Protein AF-A0A520IM04-F1 (afdb_monomer)

Secondary structure (DSSP, 8-state):
-PPPPHHHHT----SSS---HHHHHHHHHHH--SSS-PPP---------TTSGGG-------

Sequence (62 aa):
MSKLTKKQKTVTVDLVKLHGIDEAIGLARSGATSKFDETIEVALNLGVDPRHADQMVRGVVT

Structure (mmCIF, N/CA/C/O backbone):
data_AF-A0A520IM04-F1
#
_entry.id   AF-A0A520IM04-F1
#
loop_
_atom_site.group_PDB
_atom_site.id
_atom_site.type_symbol
_atom_site.label_atom_id
_atom_site.label_alt_id
_atom_site.label_comp_id
_atom_site.label_asym_id
_atom_site.label_entity_id
_atom_site.label_seq_id
_atom_site.pdbx_PDB_ins_code
_atom_site.Cartn_x
_atom_site.Cartn_y
_atom_site.Cartn_z
_atom_site.occupancy
_atom_site.B_iso_or_equiv
_atom_site.auth_seq_id
_atom_site.auth_comp_id
_atom_site.auth_asym_id
_atom_site.auth_atom_id
_atom_site.pdbx_PDB_model_num
ATOM 1 N N . MET A 1 1 ? 16.507 9.549 11.760 1.00 41.81 1 MET A N 1
ATOM 2 C CA . MET A 1 1 ? 15.642 8.392 12.075 1.00 41.81 1 MET A CA 1
ATOM 3 C C . MET A 1 1 ? 14.734 8.783 13.230 1.00 41.81 1 MET A C 1
ATOM 5 O O . MET A 1 1 ? 15.201 8.859 14.361 1.00 41.81 1 MET A O 1
ATOM 9 N N . SER A 1 2 ? 13.494 9.183 12.944 1.00 49.59 2 SER A N 1
ATOM 10 C CA . SER A 1 2 ? 12.543 9.611 13.976 1.00 49.59 2 SER A CA 1
ATOM 11 C C . SER A 1 2 ? 12.161 8.429 14.874 1.00 49.59 2 SER A C 1
ATOM 13 O O . SER A 1 2 ? 12.088 7.280 14.443 1.00 49.59 2 SER A O 1
ATOM 15 N N . LYS A 1 3 ? 11.980 8.701 16.166 1.00 62.22 3 LYS A N 1
ATOM 16 C CA . LYS A 1 3 ? 11.684 7.690 17.185 1.00 62.22 3 LYS A CA 1
ATOM 17 C C . LYS A 1 3 ? 10.257 7.167 16.982 1.00 62.22 3 LYS A C 1
ATOM 19 O O . LYS A 1 3 ? 9.320 7.959 17.014 1.00 62.22 3 LYS A O 1
ATOM 24 N N . LEU A 1 4 ? 10.099 5.850 16.807 1.00 67.31 4 LEU A N 1
ATOM 25 C CA . LEU A 1 4 ? 8.783 5.214 16.661 1.00 67.31 4 LEU A CA 1
ATOM 26 C C . LEU A 1 4 ? 7.875 5.553 17.852 1.00 67.31 4 LEU A C 1
ATOM 28 O O . 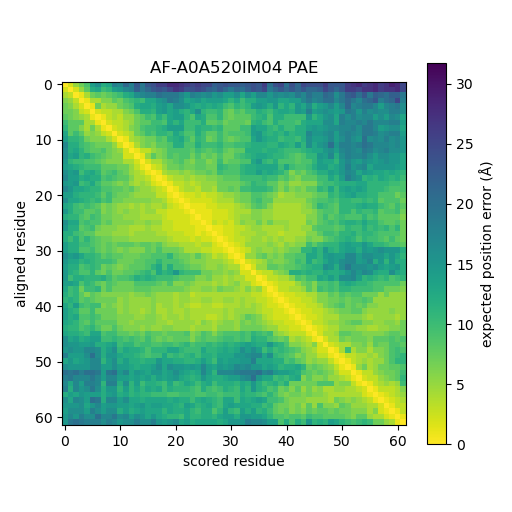LEU A 1 4 ? 8.282 5.432 19.016 1.00 67.31 4 LEU A O 1
ATOM 32 N N . THR A 1 5 ? 6.639 5.951 17.556 1.00 75.38 5 THR A N 1
ATOM 33 C CA . THR A 1 5 ? 5.636 6.290 18.571 1.00 75.38 5 THR A CA 1
ATOM 34 C C . THR A 1 5 ? 5.170 5.036 19.319 1.00 75.38 5 THR A C 1
ATOM 36 O O . THR A 1 5 ? 5.273 3.918 18.814 1.00 75.38 5 THR A O 1
ATOM 39 N N . LYS A 1 6 ? 4.637 5.191 20.541 1.00 68.75 6 LYS A N 1
ATOM 40 C CA . LYS A 1 6 ? 4.154 4.053 21.354 1.00 68.75 6 LYS A CA 1
ATOM 41 C C . LYS A 1 6 ? 3.121 3.191 20.613 1.00 68.75 6 LYS A C 1
ATOM 43 O O . LYS A 1 6 ? 3.160 1.978 20.753 1.00 68.75 6 LYS A O 1
ATOM 48 N N . LYS A 1 7 ? 2.268 3.814 19.793 1.00 64.69 7 LYS A N 1
ATOM 49 C CA . LYS A 1 7 ? 1.256 3.133 18.971 1.00 64.69 7 LYS A CA 1
ATOM 50 C C . LYS A 1 7 ? 1.847 2.331 17.807 1.00 64.69 7 LYS A C 1
ATOM 52 O O . LYS A 1 7 ? 1.323 1.285 17.465 1.00 64.69 7 LYS A O 1
ATOM 57 N N . GLN A 1 8 ? 2.956 2.781 17.222 1.00 67.25 8 GLN A N 1
ATOM 58 C CA . GLN A 1 8 ? 3.624 2.032 16.150 1.00 67.25 8 GLN A CA 1
ATOM 59 C C . GLN A 1 8 ? 4.353 0.791 16.676 1.00 67.25 8 GLN A C 1
ATOM 61 O O . GLN A 1 8 ? 4.531 -0.172 15.946 1.00 67.25 8 GLN A O 1
ATOM 66 N N . LYS A 1 9 ? 4.759 0.789 17.951 1.00 63.75 9 LYS A N 1
ATOM 67 C CA . LYS A 1 9 ? 5.434 -0.360 18.577 1.00 63.75 9 LYS A CA 1
ATOM 68 C C . LYS A 1 9 ? 4.493 -1.496 18.972 1.00 63.75 9 LYS A C 1
ATOM 70 O O . LYS A 1 9 ? 4.964 -2.603 19.189 1.00 63.75 9 LYS A O 1
ATOM 75 N N . THR A 1 10 ? 3.198 -1.223 19.106 1.00 66.12 10 THR A N 1
ATOM 76 C CA . THR A 1 10 ? 2.186 -2.235 19.446 1.00 66.12 10 THR A CA 1
ATOM 77 C C . THR A 1 10 ? 1.675 -2.997 18.227 1.00 66.12 10 THR A C 1
ATOM 79 O O . THR A 1 10 ? 0.901 -3.932 18.387 1.00 66.12 10 THR A O 1
ATOM 82 N N . VAL A 1 11 ? 2.093 -2.611 17.019 1.00 68.62 11 VAL A N 1
ATOM 83 C CA . VAL A 1 11 ? 1.749 -3.318 15.786 1.00 68.62 11 VAL A CA 1
ATOM 84 C C . VAL A 1 11 ? 2.559 -4.614 15.733 1.00 68.62 11 VAL A C 1
ATOM 86 O O . VAL A 1 11 ? 3.727 -4.625 15.354 1.00 68.62 11 VAL A O 1
ATOM 89 N N . THR A 1 12 ? 1.946 -5.711 16.167 1.00 66.62 12 THR A N 1
ATOM 90 C CA . THR A 1 12 ? 2.479 -7.071 16.038 1.00 66.62 12 THR A CA 1
ATOM 91 C C . THR A 1 12 ? 2.139 -7.613 14.659 1.00 66.62 12 THR A C 1
ATOM 93 O O . THR A 1 12 ? 1.093 -8.226 14.467 1.00 66.62 12 THR A O 1
ATOM 96 N N . VAL A 1 13 ? 3.020 -7.358 13.697 1.00 70.94 13 VAL A N 1
ATOM 97 C CA . VAL A 1 13 ? 2.976 -7.970 12.365 1.00 70.94 13 VAL A CA 1
ATOM 98 C C . VAL A 1 13 ? 4.286 -8.716 12.160 1.00 70.94 13 VAL A C 1
ATOM 100 O O . VAL A 1 13 ? 5.355 -8.207 12.501 1.00 70.94 13 VAL A O 1
ATOM 103 N N . ASP A 1 14 ? 4.198 -9.937 11.642 1.00 72.75 14 ASP A N 1
ATOM 104 C CA . ASP A 1 14 ? 5.372 -10.726 11.290 1.00 72.75 14 ASP A CA 1
ATOM 105 C C . ASP A 1 14 ? 5.921 -10.225 9.948 1.00 72.75 14 ASP A C 1
ATOM 107 O O . ASP A 1 14 ? 5.255 -10.299 8.920 1.00 72.75 14 ASP A O 1
ATOM 111 N N . LEU A 1 15 ? 7.128 -9.659 9.969 1.00 70.75 15 LEU A N 1
ATOM 112 C CA . LEU A 1 15 ? 7.730 -8.989 8.811 1.00 70.75 15 LEU A CA 1
ATOM 113 C C . LEU A 1 15 ? 8.229 -9.969 7.738 1.00 70.75 15 LEU A C 1
ATOM 115 O O . LEU A 1 15 ? 8.527 -9.546 6.624 1.00 70.75 15 LEU A O 1
ATOM 119 N N . VAL A 1 16 ? 8.371 -11.253 8.075 1.00 75.25 16 VAL A N 1
ATOM 120 C CA . VAL A 1 16 ? 8.934 -12.278 7.178 1.00 75.25 16 VAL A CA 1
ATOM 121 C C . VAL A 1 16 ? 7.840 -13.162 6.581 1.00 75.25 16 VAL A C 1
ATOM 123 O O . VAL A 1 16 ? 8.026 -13.753 5.516 1.00 75.25 16 VAL A O 1
ATOM 126 N N . LYS A 1 17 ? 6.681 -13.252 7.240 1.00 77.25 17 LYS A N 1
ATOM 127 C CA . LYS A 1 17 ? 5.584 -14.100 6.785 1.00 77.25 17 LYS A CA 1
ATOM 128 C C . LYS A 1 17 ? 4.864 -13.460 5.595 1.00 77.25 17 LYS A C 1
ATOM 130 O O . LYS A 1 17 ? 4.371 -12.338 5.664 1.00 77.25 17 LYS A O 1
ATOM 135 N N . LEU A 1 18 ? 4.756 -14.218 4.505 1.00 76.12 18 LEU A N 1
ATOM 136 C CA . LEU A 1 18 ? 3.913 -13.857 3.368 1.00 76.12 18 LEU A CA 1
ATOM 137 C C . LEU A 1 18 ? 2.453 -14.142 3.733 1.00 76.12 18 LEU A C 1
ATOM 139 O O . LEU A 1 18 ? 2.019 -15.294 3.745 1.00 76.12 18 LEU A O 1
ATOM 143 N N . HIS A 1 19 ? 1.713 -13.091 4.071 1.00 79.69 19 HIS A N 1
ATOM 144 C CA . HIS A 1 19 ? 0.276 -13.169 4.304 1.00 79.69 19 HIS A CA 1
ATOM 145 C C . HIS A 1 19 ? -0.479 -13.171 2.969 1.00 79.69 19 HIS A C 1
ATOM 147 O O . HIS A 1 19 ? -0.129 -12.4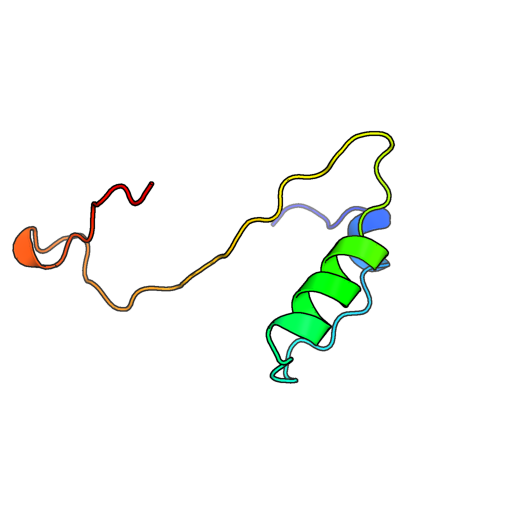34 2.044 1.00 79.69 19 HIS A O 1
ATOM 153 N N . GLY A 1 20 ? -1.530 -13.987 2.870 1.00 82.69 20 GLY A N 1
ATOM 154 C CA . GLY A 1 20 ? -2.490 -13.872 1.771 1.00 82.69 20 GLY A CA 1
ATOM 155 C C . GLY A 1 20 ? -3.232 -12.532 1.835 1.00 82.69 20 GLY A C 1
ATOM 156 O O . GLY A 1 20 ? -3.308 -11.918 2.899 1.00 82.69 20 GLY A O 1
ATOM 157 N N . ILE A 1 21 ? -3.800 -12.085 0.710 1.00 80.06 21 ILE A N 1
ATOM 158 C CA . ILE A 1 21 ? -4.476 -10.776 0.610 1.00 80.06 21 ILE A CA 1
ATOM 159 C C . ILE A 1 21 ? -5.577 -10.632 1.676 1.00 80.06 21 ILE A C 1
ATOM 161 O O . ILE A 1 21 ? -5.627 -9.618 2.371 1.00 80.06 21 ILE A O 1
ATOM 165 N N . ASP A 1 22 ? -6.399 -11.666 1.870 1.00 82.19 22 ASP A N 1
ATOM 166 C CA . ASP A 1 22 ? -7.496 -11.642 2.847 1.00 82.19 22 ASP A CA 1
ATOM 167 C C . ASP A 1 22 ? -6.998 -11.534 4.299 1.00 82.19 22 ASP A C 1
ATOM 169 O O . ASP A 1 22 ? -7.544 -10.773 5.103 1.00 82.19 22 ASP A O 1
ATOM 173 N N . GLU A 1 23 ? -5.922 -12.255 4.635 1.00 80.81 23 GLU A N 1
ATOM 174 C CA . GLU A 1 23 ? -5.295 -12.217 5.965 1.00 80.81 23 GLU A CA 1
ATOM 175 C C . GLU A 1 23 ? -4.652 -10.846 6.219 1.00 80.81 2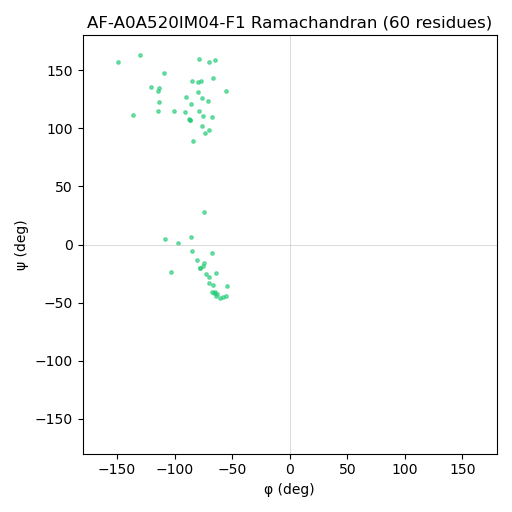3 GLU A C 1
ATOM 177 O O . GLU A 1 23 ? -4.810 -10.274 7.299 1.00 80.81 23 GLU A O 1
ATOM 182 N N . ALA A 1 24 ? -3.990 -10.277 5.207 1.00 79.62 24 ALA A N 1
ATOM 183 C CA . ALA A 1 24 ? -3.357 -8.965 5.288 1.00 79.62 24 ALA A CA 1
ATOM 184 C C . ALA A 1 24 ? -4.379 -7.840 5.527 1.00 79.62 24 ALA A C 1
ATOM 186 O O . ALA A 1 24 ? -4.153 -6.982 6.382 1.00 79.62 24 ALA A O 1
ATOM 187 N N . ILE A 1 25 ? -5.528 -7.864 4.839 1.00 80.81 25 ILE A N 1
ATOM 188 C CA . ILE A 1 25 ? -6.608 -6.880 5.035 1.00 80.81 25 ILE A CA 1
ATOM 189 C C . ILE A 1 25 ? -7.212 -7.009 6.440 1.00 80.81 25 ILE A C 1
ATOM 191 O O . ILE A 1 25 ? -7.451 -6.000 7.109 1.00 80.81 25 ILE A O 1
ATOM 195 N N . GLY A 1 26 ? -7.428 -8.240 6.915 1.00 80.69 26 GLY A N 1
ATOM 196 C CA . GLY A 1 26 ? -7.932 -8.496 8.265 1.00 80.69 26 GLY A CA 1
ATOM 197 C C . GLY A 1 26 ? -7.005 -7.946 9.352 1.00 80.69 26 GLY A C 1
ATOM 198 O O . GLY A 1 26 ? -7.456 -7.247 10.263 1.00 80.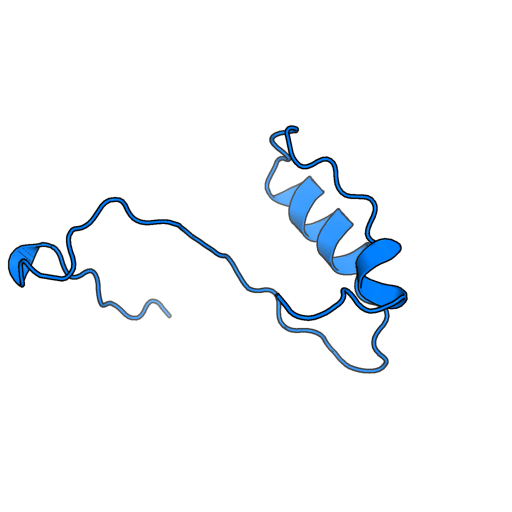69 26 GLY A O 1
ATOM 199 N N . LEU A 1 27 ? -5.699 -8.196 9.222 1.00 79.62 27 LEU A N 1
ATOM 200 C CA . LEU A 1 27 ? -4.684 -7.677 10.139 1.00 79.62 27 LEU A CA 1
ATOM 201 C C . LEU A 1 27 ? -4.603 -6.147 10.094 1.00 79.62 27 LEU A C 1
ATOM 203 O O . LEU A 1 27 ? -4.602 -5.516 11.153 1.00 79.62 27 LEU A O 1
ATOM 207 N N . ALA A 1 28 ? -4.617 -5.547 8.900 1.00 79.94 28 ALA A N 1
ATOM 208 C CA . ALA A 1 28 ? -4.596 -4.095 8.730 1.00 79.94 28 ALA A CA 1
ATOM 209 C C . ALA A 1 28 ? -5.784 -3.425 9.438 1.00 79.94 28 ALA A C 1
ATOM 211 O O . ALA A 1 28 ? -5.601 -2.474 10.196 1.00 79.94 28 ALA A O 1
ATOM 212 N N . ARG A 1 29 ? -6.993 -3.980 9.289 1.00 77.00 29 ARG A N 1
ATOM 213 C CA . ARG A 1 29 ? -8.195 -3.472 9.963 1.00 77.00 29 ARG A CA 1
ATOM 214 C C . ARG A 1 29 ? -8.145 -3.647 11.482 1.00 77.00 29 ARG A C 1
ATOM 216 O O . ARG A 1 29 ? -8.645 -2.793 12.203 1.00 77.00 29 ARG A O 1
ATOM 223 N N . SER A 1 30 ? -7.543 -4.728 11.980 1.00 76.88 30 SER A N 1
ATOM 224 C CA . SER A 1 30 ? -7.378 -4.948 13.426 1.00 76.88 30 SER A CA 1
ATOM 225 C C . SER A 1 30 ? -6.370 -3.988 14.073 1.00 76.88 30 SER A C 1
ATOM 227 O O . SER A 1 30 ? -6.496 -3.657 15.251 1.00 76.88 30 SER A O 1
ATOM 229 N N . GLY A 1 31 ? -5.386 -3.522 13.297 1.00 73.88 31 GLY A N 1
ATOM 230 C CA . GLY A 1 31 ? -4.393 -2.536 13.719 1.00 73.88 31 GLY A CA 1
ATOM 231 C C . GLY A 1 31 ? -4.889 -1.088 13.667 1.00 73.88 31 GLY A C 1
ATOM 232 O O . GLY A 1 31 ? -4.243 -0.213 14.253 1.00 73.88 31 GLY A O 1
ATOM 233 N N . ALA A 1 32 ? -6.030 -0.838 13.013 1.00 73.50 32 ALA A N 1
ATOM 234 C CA . ALA A 1 32 ? -6.649 0.478 12.918 1.00 73.50 32 ALA A CA 1
ATOM 235 C C . ALA A 1 32 ? -7.203 0.895 14.288 1.00 73.50 32 ALA A C 1
ATOM 237 O O . ALA A 1 32 ? -8.262 0.459 14.736 1.00 73.50 32 ALA A O 1
ATOM 238 N N . THR A 1 33 ? -6.434 1.720 14.997 1.00 71.44 33 THR A N 1
ATOM 239 C CA . THR A 1 33 ? -6.751 2.186 16.361 1.00 71.44 33 THR A CA 1
ATOM 240 C C . THR A 1 33 ? -7.161 3.655 16.394 1.00 71.44 33 THR A C 1
ATOM 242 O O . THR A 1 33 ? -7.325 4.237 17.476 1.00 71.44 33 THR A O 1
ATOM 245 N N . SER A 1 34 ? -7.276 4.296 15.230 1.00 76.69 34 SER A N 1
ATOM 246 C CA . SER A 1 34 ? -7.782 5.654 15.128 1.00 76.69 34 SER A CA 1
ATOM 247 C C . SER A 1 34 ? -9.308 5.710 15.226 1.00 76.69 34 SER A C 1
ATOM 249 O O . SER A 1 34 ? -10.015 4.726 15.048 1.00 76.69 34 SER A O 1
ATOM 251 N N . LYS A 1 35 ? -9.827 6.894 15.559 1.00 74.50 35 LYS A N 1
ATOM 252 C CA . LYS A 1 35 ? -11.269 7.149 15.731 1.00 74.50 35 LYS A CA 1
ATOM 253 C C . LYS A 1 35 ? -11.984 7.498 14.416 1.00 74.50 35 LYS A C 1
ATOM 255 O O . LYS A 1 35 ? -13.133 7.922 14.456 1.00 74.50 35 LYS A O 1
ATOM 260 N N . PHE A 1 36 ? -11.285 7.407 13.291 1.00 78.38 36 PHE A N 1
ATOM 261 C CA . PHE A 1 36 ? -11.769 7.743 11.954 1.00 78.38 36 PHE A CA 1
ATOM 262 C C . PHE A 1 36 ? -11.460 6.592 10.993 1.00 78.38 36 PHE A C 1
ATOM 264 O O . PHE A 1 36 ? -10.614 5.755 11.309 1.00 78.38 36 PHE A O 1
ATOM 271 N N . ASP A 1 37 ? -12.118 6.573 9.833 1.00 77.38 37 ASP A N 1
ATOM 272 C CA . ASP A 1 37 ? -11.865 5.573 8.793 1.00 77.38 37 ASP A CA 1
ATOM 273 C C . ASP A 1 37 ? -10.463 5.761 8.199 1.00 77.38 37 ASP A C 1
ATOM 275 O O . ASP A 1 37 ? -10.174 6.755 7.530 1.00 77.38 37 ASP A O 1
ATOM 279 N N . GLU A 1 38 ? -9.566 4.824 8.504 1.00 79.31 38 GLU A N 1
ATOM 280 C CA . GLU A 1 38 ? -8.186 4.832 8.023 1.00 79.31 38 GLU A CA 1
ATOM 281 C C . GLU A 1 38 ? -8.107 4.371 6.557 1.00 79.31 38 GLU A C 1
ATOM 283 O O . GLU A 1 38 ? -8.784 3.429 6.141 1.00 79.31 38 GLU A O 1
ATOM 288 N N . THR A 1 39 ? -7.246 5.023 5.771 1.00 81.50 39 THR A N 1
ATOM 289 C CA . THR A 1 39 ? -6.964 4.637 4.382 1.00 81.50 39 THR A CA 1
ATOM 290 C C . THR A 1 39 ? -5.986 3.467 4.350 1.00 81.50 39 THR A C 1
ATOM 292 O O . THR A 1 39 ? -4.930 3.519 4.979 1.00 81.50 39 THR A O 1
ATOM 295 N N . ILE A 1 40 ? -6.308 2.426 3.578 1.00 81.88 40 ILE A N 1
ATOM 296 C CA . ILE A 1 40 ? -5.382 1.322 3.306 1.00 81.88 40 ILE A CA 1
ATOM 297 C C . ILE A 1 40 ? -4.504 1.711 2.115 1.00 81.88 40 ILE A C 1
ATOM 299 O O . ILE A 1 40 ? -5.007 1.955 1.020 1.00 81.88 40 ILE A O 1
ATOM 303 N N . GLU A 1 41 ? -3.191 1.740 2.327 1.00 81.62 41 GLU A N 1
ATOM 304 C CA . GLU A 1 41 ? -2.197 1.978 1.280 1.00 81.62 41 GLU A CA 1
ATOM 305 C C . GLU A 1 41 ? -1.413 0.697 0.978 1.00 81.62 41 GLU A C 1
ATOM 307 O O . GLU A 1 41 ? -1.155 -0.119 1.865 1.00 81.62 41 GLU A O 1
ATOM 312 N N . VAL A 1 42 ? -1.002 0.533 -0.280 1.00 81.81 42 VAL A N 1
ATOM 313 C CA . VAL A 1 42 ? -0.156 -0.582 -0.720 1.00 81.81 42 VAL A CA 1
ATOM 314 C C . VAL A 1 42 ? 1.187 -0.020 -1.170 1.00 81.81 42 VAL A C 1
ATOM 316 O O . VAL A 1 42 ? 1.269 0.706 -2.159 1.00 81.81 42 VAL A O 1
ATOM 319 N N . ALA A 1 43 ? 2.253 -0.363 -0.448 1.00 81.81 43 ALA A N 1
ATOM 320 C CA . ALA A 1 43 ? 3.612 0.017 -0.810 1.00 81.81 43 ALA A CA 1
ATOM 321 C C . ALA A 1 43 ? 4.240 -1.066 -1.697 1.00 81.81 43 ALA A C 1
ATOM 323 O O . ALA A 1 43 ? 4.492 -2.182 -1.246 1.00 81.81 43 ALA A O 1
ATOM 324 N N . LEU A 1 44 ? 4.514 -0.726 -2.957 1.00 80.62 44 LEU A N 1
ATOM 325 C CA . LEU A 1 44 ? 5.196 -1.600 -3.910 1.00 80.62 44 LEU A CA 1
ATOM 326 C C . LEU A 1 44 ? 6.556 -0.993 -4.249 1.00 80.62 44 LEU A C 1
ATOM 328 O O . LEU A 1 44 ? 6.632 0.137 -4.727 1.00 80.62 44 LEU A O 1
ATOM 332 N N . ASN A 1 45 ? 7.634 -1.741 -4.012 1.00 80.75 45 ASN A N 1
ATOM 333 C CA . ASN A 1 45 ? 8.957 -1.350 -4.483 1.00 80.75 45 ASN A CA 1
ATOM 334 C C . ASN A 1 45 ? 9.140 -1.858 -5.917 1.00 80.75 45 ASN A C 1
ATOM 336 O O . ASN A 1 45 ? 9.271 -3.061 -6.141 1.00 80.75 45 ASN A O 1
ATOM 340 N N . LEU A 1 46 ? 9.110 -0.942 -6.881 1.00 79.81 46 LEU A N 1
ATOM 341 C CA . LEU A 1 46 ? 9.299 -1.259 -8.290 1.00 79.81 46 LEU A CA 1
ATOM 342 C C . LEU A 1 46 ? 10.792 -1.163 -8.623 1.00 79.81 46 LEU A C 1
ATOM 344 O O . LEU A 1 46 ? 11.415 -0.135 -8.383 1.00 79.81 46 LEU A O 1
ATOM 348 N N . GLY A 1 47 ? 11.362 -2.215 -9.214 1.00 79.50 47 GLY A N 1
ATOM 349 C CA . GLY A 1 47 ? 12.766 -2.258 -9.655 1.00 79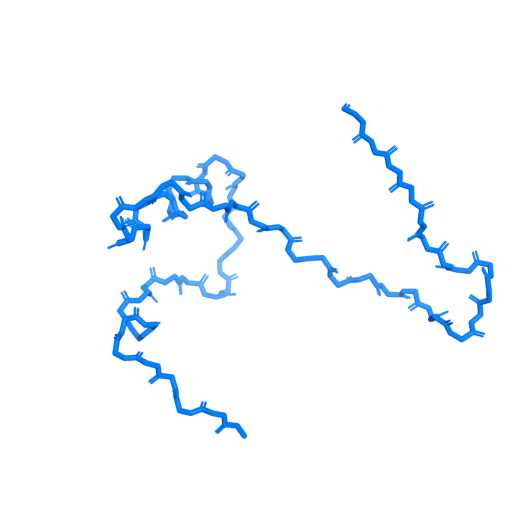.50 47 GLY A CA 1
ATOM 350 C C . GLY A 1 47 ? 13.057 -1.443 -10.920 1.00 79.50 47 GLY A C 1
ATOM 351 O O . GLY A 1 47 ? 13.940 -1.811 -11.688 1.00 79.50 47 GLY A O 1
ATOM 352 N N . VAL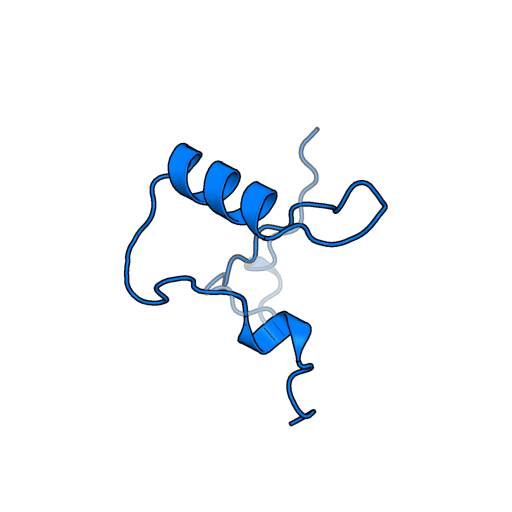 A 1 48 ? 12.279 -0.391 -11.169 1.00 77.69 48 VAL A N 1
ATOM 353 C CA . VAL A 1 48 ? 12.440 0.511 -12.311 1.00 77.69 48 VAL A CA 1
ATOM 354 C C . VAL A 1 48 ? 13.470 1.579 -11.971 1.00 77.69 48 VAL A C 1
ATOM 356 O O . VAL A 1 48 ? 13.486 2.081 -10.847 1.00 77.69 48 VAL A O 1
ATOM 359 N N . ASP A 1 49 ? 14.326 1.947 -12.922 1.00 79.12 49 ASP A N 1
ATOM 360 C CA . ASP A 1 49 ? 15.231 3.078 -12.739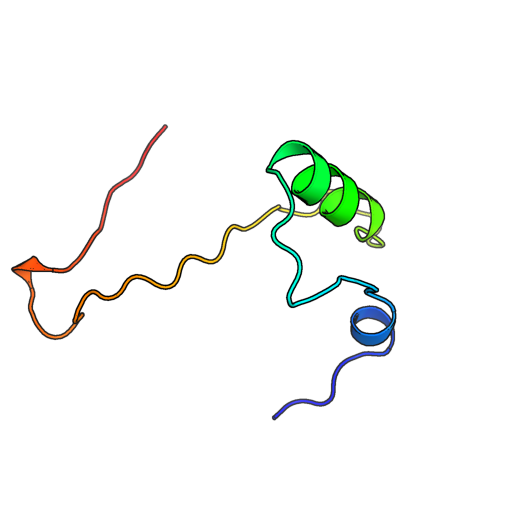 1.00 79.12 49 ASP A CA 1
ATOM 361 C C . ASP A 1 49 ? 14.518 4.379 -13.147 1.00 79.12 49 ASP A C 1
ATOM 363 O O . ASP A 1 49 ? 14.3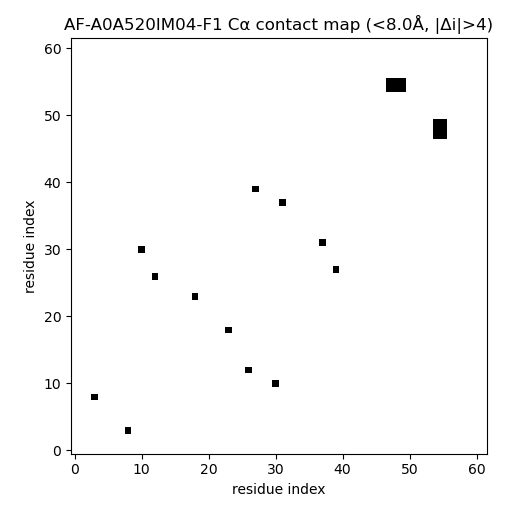42 4.634 -14.340 1.00 79.12 49 ASP A O 1
ATOM 367 N N . PRO A 1 50 ? 14.131 5.250 -12.195 1.00 74.38 50 PRO A N 1
ATOM 368 C CA . PRO A 1 50 ? 13.416 6.487 -12.501 1.00 74.38 50 PRO A CA 1
ATOM 369 C C . PRO A 1 50 ? 14.266 7.512 -13.269 1.00 74.38 50 PRO A C 1
ATOM 371 O O . PRO A 1 50 ? 13.742 8.548 -13.678 1.00 74.38 50 PRO A O 1
ATOM 374 N N . ARG A 1 51 ? 15.573 7.267 -13.454 1.00 78.44 51 ARG A N 1
ATOM 375 C CA . ARG A 1 51 ? 16.462 8.099 -14.284 1.00 78.44 51 ARG A CA 1
ATOM 376 C C . ARG A 1 51 ? 16.293 7.824 -15.778 1.00 78.44 51 ARG A C 1
ATOM 378 O O . ARG A 1 51 ? 16.657 8.675 -16.587 1.00 78.44 51 ARG A O 1
ATOM 385 N N . HIS A 1 52 ? 15.732 6.670 -16.128 1.00 77.06 52 HIS A N 1
ATOM 386 C CA . HIS A 1 52 ? 15.433 6.267 -17.494 1.00 77.06 52 HIS A CA 1
ATOM 387 C C . HIS A 1 52 ? 13.936 6.490 -17.761 1.00 77.06 52 HIS A C 1
ATOM 389 O O . HIS A 1 52 ? 13.071 5.899 -17.116 1.00 77.06 52 HIS A O 1
ATOM 395 N N . ALA A 1 53 ? 13.619 7.418 -18.672 1.00 70.19 53 ALA A N 1
ATOM 396 C CA . ALA A 1 53 ? 12.251 7.91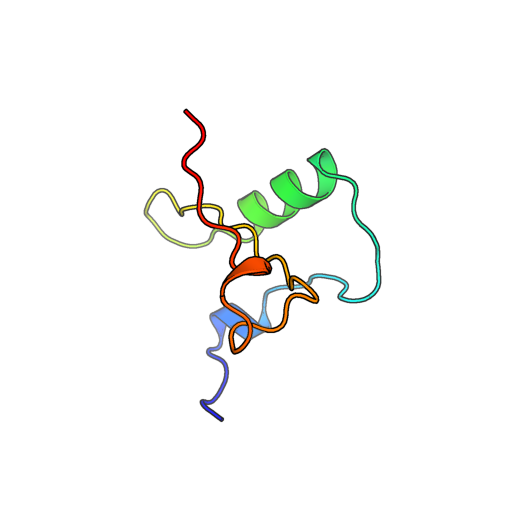0 -18.878 1.00 70.19 53 ALA A CA 1
ATOM 397 C C . ALA A 1 53 ? 11.265 6.832 -19.372 1.00 70.19 53 ALA A C 1
ATOM 399 O O . ALA A 1 53 ? 10.064 6.943 -19.137 1.00 70.19 53 ALA A O 1
ATOM 400 N N . ASP A 1 54 ? 11.766 5.787 -20.026 1.00 75.56 54 ASP A N 1
ATOM 401 C CA . ASP A 1 54 ? 11.024 4.635 -20.545 1.00 75.56 54 ASP A CA 1
ATOM 402 C C . ASP A 1 54 ? 10.586 3.641 -19.458 1.00 75.56 54 ASP A C 1
ATOM 404 O O . ASP A 1 54 ? 9.659 2.864 -19.676 1.00 75.56 54 ASP A O 1
ATOM 408 N N . GLN A 1 55 ? 11.199 3.686 -18.273 1.00 74.38 55 GLN A N 1
ATOM 409 C CA . GLN A 1 55 ? 10.878 2.789 -17.156 1.00 74.38 55 GLN A CA 1
ATOM 410 C C . GLN A 1 55 ? 9.918 3.421 -16.137 1.00 74.38 55 GLN A C 1
ATOM 412 O O . GLN A 1 55 ? 9.565 2.804 -15.131 1.00 74.38 55 GLN A O 1
ATOM 417 N N . MET A 1 56 ? 9.468 4.655 -16.379 1.00 74.31 56 MET A N 1
ATOM 418 C CA . MET A 1 56 ? 8.552 5.351 -15.484 1.00 74.31 56 MET A CA 1
ATOM 419 C C . MET A 1 56 ? 7.130 4.796 -15.620 1.00 74.31 56 MET A C 1
ATOM 421 O O . MET A 1 56 ? 6.440 5.031 -16.610 1.00 74.31 56 MET A O 1
ATOM 425 N N . VAL A 1 57 ? 6.657 4.097 -14.588 1.00 75.12 57 VAL A N 1
ATOM 426 C CA . VAL A 1 57 ? 5.281 3.588 -14.541 1.00 75.12 57 VAL A CA 1
ATOM 427 C C . VAL A 1 57 ? 4.366 4.661 -13.957 1.00 75.12 57 VAL A C 1
ATOM 429 O O . VAL A 1 57 ? 4.403 4.944 -12.760 1.00 75.12 57 VAL A O 1
ATOM 432 N N . ARG A 1 58 ? 3.527 5.265 -14.805 1.00 79.31 58 ARG A N 1
ATOM 433 C CA . ARG A 1 58 ? 2.492 6.217 -14.387 1.00 79.31 58 ARG A CA 1
ATOM 434 C C . ARG A 1 58 ? 1.182 5.920 -15.108 1.00 79.31 58 ARG A C 1
ATOM 436 O O . ARG A 1 58 ? 1.066 6.138 -16.308 1.00 79.31 58 ARG A O 1
ATOM 443 N N . GLY A 1 59 ? 0.191 5.452 -14.361 1.00 80.62 59 GLY A N 1
ATOM 444 C CA . GLY A 1 59 ? -1.154 5.171 -14.853 1.00 80.62 59 GLY A CA 1
ATOM 445 C C . GLY A 1 59 ? -2.178 5.390 -13.744 1.00 80.62 59 GLY A C 1
ATOM 446 O O . GLY A 1 59 ? -1.829 5.364 -12.566 1.00 80.62 59 GLY A O 1
ATOM 447 N N . VAL A 1 60 ? -3.429 5.635 -14.127 1.00 77.75 60 VAL A N 1
ATOM 448 C CA . VAL A 1 60 ? -4.575 5.674 -13.212 1.00 77.75 60 VAL A CA 1
ATOM 449 C C . VAL A 1 60 ? -5.476 4.511 -13.592 1.00 77.75 60 VAL A C 1
ATOM 451 O O . VAL A 1 60 ? -5.759 4.314 -14.772 1.00 77.75 60 VAL A O 1
ATOM 454 N N . VAL A 1 61 ? -5.899 3.741 -12.597 1.00 71.31 61 VAL A N 1
ATOM 455 C CA . VAL A 1 61 ? -6.902 2.687 -12.751 1.00 71.31 61 VAL A CA 1
ATOM 456 C C . VAL A 1 61 ? -8.127 3.127 -11.951 1.00 71.31 61 VAL A C 1
ATOM 458 O O . VAL A 1 61 ? -7.967 3.645 -10.846 1.00 71.31 61 VAL A O 1
ATOM 461 N N . THR A 1 62 ? -9.312 2.997 -12.545 1.00 68.81 62 THR A N 1
ATOM 462 C CA . THR A 1 62 ? -10.615 3.319 -11.933 1.00 68.81 62 THR A CA 1
ATOM 463 C C . THR A 1 62 ? -11.221 2.119 -11.238 1.00 68.81 62 THR A C 1
ATOM 465 O O . THR A 1 62 ? -11.164 1.032 -11.860 1.00 68.81 62 THR A O 1
#

Solvent-accessible surface area (backbone atoms only — not comparable to full-atom values): 4613 Å² total; per-residue (Å²): 133,84,80,81,50,79,73,65,70,68,62,87,68,70,92,83,65,87,66,54,73,71,57,47,53,53,52,53,59,72,65,60,80,65,99,60,92,76,83,89,81,84,90,77,90,69,94,52,55,80,88,43,79,89,51,58,87,83,85,86,84,132

Foldseek 3Di:
DDDDDPLNVPLDDDPPDDDDPVRVVVSVVVSPPDPDDDDDDDDDDDPFDVVDVVRDDDDDDD

Mean predicted aligned error: 9.44 Å

Radius of gyration: 16.08 Å; Cα contacts (8 Å, |Δi|>4): 12; chains: 1; bounding box: 28×24×42 Å

pLDDT: mean 74.74, std 7.44, range [41.81, 82.69]